Protein AF-A0A329L6J0-F1 (afdb_monomer_lite)

Secondary structure (DSSP, 8-state):
------PPP-PPP-PPPPPHHHHHHHHHHHSSSPPPHHHHHHHHT--HHHHHHHHT-HHHHHHHHHHHHHHHHHHHHHHHHHHHHHHHTT-HHHHHHHHHHTT---

Foldseek 3Di:
DDDDDPDPDPDPPPPDPDDPLLVQLLVQCLDPVRDDLVVSCVVSVHDSVVSVVLCPDPNSVVSSVVVNVVSVVVVVVVVVVVVVVVVVVPPCVVVVVVCVVVVVPD

Structure (mmCIF, N/CA/C/O backbone):
data_AF-A0A329L6J0-F1
#
_entry.id   AF-A0A329L6J0-F1
#
loop_
_atom_site.group_PDB
_atom_site.id
_atom_site.type_symbol
_atom_site.label_atom_id
_atom_site.label_alt_id
_atom_site.label_comp_id
_atom_site.label_asym_id
_atom_site.label_entity_id
_atom_site.label_seq_id
_atom_site.pdbx_PDB_ins_code
_atom_site.Cartn_x
_atom_site.Cartn_y
_atom_site.Cartn_z
_atom_site.occupancy
_atom_site.B_iso_or_equiv
_atom_site.auth_seq_id
_atom_site.auth_comp_id
_atom_site.auth_asym_id
_atom_site.auth_atom_id
_atom_site.pdbx_PDB_model_num
ATOM 1 N N . MET A 1 1 ? -1.797 6.426 57.815 1.00 45.69 1 MET A N 1
ATOM 2 C CA . MET A 1 1 ? -0.952 5.880 56.724 1.00 45.69 1 MET A CA 1
ATOM 3 C C . MET A 1 1 ? -1.844 5.410 55.570 1.00 45.69 1 MET A C 1
ATOM 5 O O . MET A 1 1 ? -2.349 4.295 55.603 1.00 45.69 1 MET A O 1
ATOM 9 N N . ALA A 1 2 ? -2.123 6.268 54.582 1.00 58.69 2 ALA A N 1
ATOM 10 C CA . ALA A 1 2 ? -3.025 5.938 53.474 1.00 58.69 2 ALA A CA 1
ATOM 11 C C . ALA A 1 2 ? -2.312 5.072 52.417 1.00 58.69 2 ALA A C 1
ATOM 13 O O . ALA A 1 2 ? -1.367 5.521 51.766 1.00 58.69 2 ALA A O 1
ATOM 14 N N . ARG A 1 3 ? -2.762 3.823 52.226 1.00 58.31 3 ARG A N 1
ATOM 15 C CA . ARG A 1 3 ? -2.293 2.944 51.140 1.00 58.31 3 ARG A CA 1
ATOM 16 C C . ARG A 1 3 ? -2.649 3.580 49.790 1.00 58.31 3 ARG A C 1
ATOM 18 O O . ARG A 1 3 ? -3.809 3.561 49.383 1.00 58.31 3 ARG A O 1
ATOM 25 N N . LYS A 1 4 ? -1.651 4.116 49.075 1.00 57.06 4 LYS A N 1
ATOM 26 C CA . LYS A 1 4 ? -1.783 4.524 47.665 1.00 57.06 4 LYS A CA 1
ATOM 27 C C . LYS A 1 4 ? -2.295 3.326 46.856 1.00 57.06 4 LYS A C 1
ATOM 29 O O . LYS A 1 4 ? -1.561 2.366 46.629 1.00 57.06 4 LYS A O 1
ATOM 34 N N . ARG A 1 5 ? -3.559 3.375 46.422 1.00 61.00 5 ARG A N 1
ATOM 35 C CA . ARG A 1 5 ? -4.118 2.421 45.454 1.00 61.00 5 ARG A CA 1
ATOM 36 C C . ARG A 1 5 ? -3.270 2.508 44.181 1.00 61.00 5 ARG A C 1
ATOM 38 O O . ARG A 1 5 ? -3.246 3.553 43.532 1.00 61.00 5 ARG A O 1
ATOM 45 N N . LYS A 1 6 ? -2.540 1.438 43.846 1.00 55.56 6 LYS A N 1
ATOM 46 C CA . LYS A 1 6 ? -1.800 1.335 42.581 1.00 55.56 6 LYS A CA 1
ATOM 47 C C . LYS A 1 6 ? -2.807 1.517 41.440 1.00 55.56 6 LYS A C 1
ATOM 49 O O . LYS A 1 6 ? -3.700 0.689 41.274 1.00 55.56 6 LYS A O 1
ATOM 54 N N . ARG A 1 7 ? -2.702 2.618 40.687 1.00 56.03 7 ARG A N 1
ATOM 55 C CA . ARG A 1 7 ? -3.464 2.811 39.445 1.00 56.03 7 ARG A CA 1
ATOM 56 C C . ARG A 1 7 ? -3.127 1.622 38.539 1.00 56.03 7 ARG A C 1
ATOM 58 O O . ARG A 1 7 ? -1.948 1.395 38.278 1.00 56.03 7 ARG A O 1
ATOM 65 N N . LYS A 1 8 ? -4.129 0.826 38.136 1.00 52.50 8 LYS A N 1
ATOM 66 C CA . LYS A 1 8 ? -3.952 -0.275 37.171 1.00 52.50 8 LYS A CA 1
ATOM 67 C C . LYS A 1 8 ? -3.196 0.290 35.966 1.00 52.50 8 LYS A C 1
ATOM 69 O O . LYS A 1 8 ? -3.677 1.232 35.341 1.00 52.50 8 LYS A O 1
ATOM 74 N N . GLY A 1 9 ? -1.998 -0.232 35.710 1.00 49.62 9 GLY A N 1
ATOM 75 C CA . GLY A 1 9 ? -1.156 0.207 34.604 1.00 49.62 9 GLY A CA 1
ATOM 76 C C . GLY A 1 9 ? -1.919 0.120 33.286 1.00 49.62 9 GLY A C 1
ATOM 77 O O . GLY A 1 9 ? -2.641 -0.847 33.040 1.00 49.62 9 GLY A O 1
ATOM 78 N N . ASN A 1 10 ? -1.777 1.149 32.455 1.00 54.59 10 ASN A N 1
ATOM 79 C CA . ASN A 1 10 ? -2.274 1.169 31.086 1.00 54.59 10 ASN A CA 1
ATOM 80 C C . ASN A 1 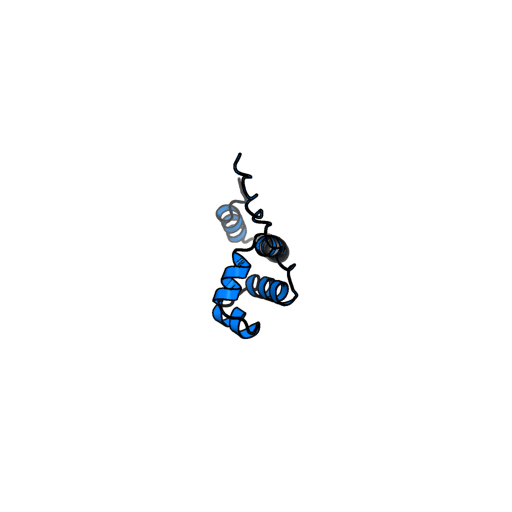10 ? -1.423 0.203 30.248 1.00 54.59 10 ASN A C 1
ATOM 82 O O . ASN A 1 10 ? -0.478 0.616 29.581 1.00 54.59 10 ASN A O 1
ATOM 86 N N . TYR A 1 11 ? -1.692 -1.099 30.351 1.00 54.53 11 TYR A N 1
ATOM 87 C CA . TYR A 1 11 ? -1.046 -2.078 29.485 1.00 54.53 11 TYR A CA 1
ATOM 88 C C . TYR A 1 11 ? -1.515 -1.812 28.051 1.00 54.53 11 TYR A C 1
ATOM 90 O O . TYR A 1 11 ? -2.730 -1.784 27.822 1.00 54.53 11 TYR A O 1
ATOM 98 N N . PRO A 1 12 ? -0.604 -1.608 27.080 1.00 55.88 12 PRO A N 1
ATOM 99 C CA . PRO A 1 12 ? -1.008 -1.450 25.693 1.00 55.88 12 PRO A CA 1
ATOM 100 C C . PRO A 1 12 ? -1.805 -2.695 25.305 1.00 55.88 12 PRO A C 1
ATOM 102 O O . PRO A 1 12 ? -1.297 -3.816 25.393 1.00 55.88 12 PRO A O 1
ATOM 105 N N . LYS A 1 13 ? -3.081 -2.511 24.937 1.00 60.59 13 LYS A N 1
ATOM 106 C CA . LYS A 1 13 ? -3.921 -3.604 24.436 1.00 60.59 13 LYS A CA 1
ATOM 107 C C . LYS A 1 13 ? -3.128 -4.307 23.338 1.00 60.59 13 LYS A C 1
ATOM 109 O O . LYS A 1 13 ? -2.733 -3.647 22.375 1.00 60.59 13 LYS A O 1
ATOM 114 N N . ARG A 1 14 ? -2.873 -5.610 23.503 1.00 65.62 14 ARG A N 1
ATOM 115 C CA . ARG A 1 14 ? -2.238 -6.449 22.481 1.00 65.62 14 ARG A CA 1
ATOM 116 C C . ARG A 1 14 ? -3.091 -6.317 21.222 1.00 65.62 14 ARG A C 1
ATOM 118 O O . ARG A 1 14 ? -4.208 -6.827 21.177 1.00 65.62 14 ARG A O 1
ATOM 125 N N . ARG A 1 15 ? -2.632 -5.506 20.268 1.00 66.75 15 ARG A N 1
ATOM 126 C CA . ARG A 1 15 ? -3.361 -5.266 19.023 1.00 66.75 15 ARG A CA 1
ATOM 127 C C . ARG A 1 15 ? -3.395 -6.596 18.275 1.00 66.75 15 ARG A C 1
ATOM 129 O O . ARG A 1 15 ? -2.354 -7.253 18.233 1.00 66.75 15 ARG A O 1
ATOM 136 N N . PRO A 1 16 ? -4.542 -7.000 17.706 1.00 71.06 16 PRO A N 1
ATOM 137 C CA . PRO A 1 16 ? -4.586 -8.205 16.900 1.00 71.06 16 PRO A CA 1
ATOM 138 C C . PRO A 1 16 ? -3.528 -8.121 15.791 1.00 71.06 16 PRO A C 1
ATOM 140 O O . PRO A 1 16 ? -3.341 -7.028 15.228 1.00 71.06 16 PRO A O 1
ATOM 143 N N . PRO A 1 17 ? -2.822 -9.223 15.495 1.00 76.25 17 PRO A N 1
ATOM 144 C CA . PRO A 1 17 ? -1.912 -9.280 14.358 1.00 76.25 17 PRO A CA 1
ATOM 145 C C . PRO A 1 17 ? -2.641 -8.930 13.049 1.00 76.25 17 PRO A C 1
ATOM 147 O O . PRO A 1 17 ? -3.872 -8.869 12.997 1.00 76.25 17 PRO A O 1
ATOM 150 N N . LEU A 1 18 ? -1.873 -8.610 12.005 1.00 80.81 18 LEU A N 1
ATOM 151 C CA . LEU A 1 18 ? -2.427 -8.349 10.676 1.00 80.81 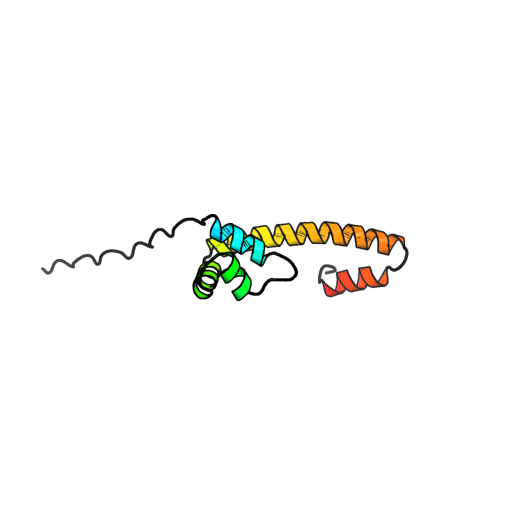18 LEU A CA 1
ATOM 152 C C . LEU A 1 18 ? -3.174 -9.595 10.190 1.00 80.81 18 LEU A C 1
ATOM 154 O O . LEU A 1 18 ? -2.608 -10.680 10.137 1.00 80.81 18 LEU A O 1
ATOM 158 N N . ASP A 1 19 ? -4.445 -9.403 9.868 1.00 88.19 19 ASP A N 1
ATOM 159 C CA . ASP A 1 19 ? -5.339 -10.430 9.330 1.00 88.19 19 ASP A CA 1
ATOM 160 C C . ASP A 1 19 ? -5.349 -10.396 7.789 1.00 88.19 19 ASP A C 1
ATOM 162 O O . ASP A 1 19 ? -4.944 -9.392 7.195 1.00 88.19 19 ASP A O 1
ATOM 166 N N . GLU A 1 20 ? -5.866 -11.434 7.133 1.00 87.25 20 GLU A N 1
ATOM 167 C CA . GLU A 1 20 ? -5.910 -11.583 5.666 1.00 87.25 20 GLU A CA 1
ATOM 168 C C . GLU A 1 20 ? -6.514 -10.362 4.956 1.00 87.25 20 GLU A C 1
ATOM 170 O O . GLU A 1 20 ? -6.009 -9.905 3.927 1.00 87.25 20 GLU A O 1
ATOM 175 N N . ARG A 1 21 ? -7.550 -9.756 5.550 1.00 89.00 21 ARG A N 1
ATOM 176 C CA . ARG A 1 21 ? -8.182 -8.531 5.028 1.00 89.00 21 ARG A CA 1
ATOM 177 C C . ARG A 1 21 ? -7.212 -7.354 4.938 1.00 89.00 21 ARG A C 1
ATOM 179 O O . ARG A 1 21 ? -7.311 -6.542 4.022 1.00 89.00 21 ARG A O 1
ATOM 186 N N . HIS A 1 22 ? -6.262 -7.262 5.868 1.00 89.94 22 HIS A N 1
ATOM 187 C CA . HIS A 1 22 ? -5.255 -6.208 5.853 1.00 89.94 22 HIS A CA 1
ATOM 188 C C . HIS A 1 22 ? -4.266 -6.420 4.708 1.00 89.94 22 HIS A C 1
ATOM 190 O O . HIS A 1 22 ? -3.903 -5.457 4.039 1.00 89.94 22 HIS A O 1
ATOM 196 N N . TYR A 1 23 ? -3.862 -7.667 4.454 1.00 91.19 23 TYR A N 1
ATOM 197 C CA . TYR A 1 23 ? -2.979 -7.991 3.336 1.00 91.19 23 TYR A CA 1
ATOM 198 C C . TYR A 1 23 ? -3.649 -7.723 1.986 1.00 91.19 23 TYR A C 1
ATOM 200 O O . TYR A 1 23 ? -3.033 -7.080 1.136 1.00 91.19 23 TYR A O 1
ATOM 208 N N . ARG A 1 24 ? -4.930 -8.085 1.819 1.00 92.31 24 ARG A N 1
ATOM 209 C CA . ARG A 1 24 ? -5.698 -7.709 0.617 1.00 92.31 24 ARG A CA 1
ATOM 210 C C . ARG A 1 24 ? -5.803 -6.195 0.441 1.00 92.31 24 ARG A C 1
ATOM 212 O O . ARG A 1 24 ? -5.593 -5.694 -0.659 1.00 92.31 24 ARG A O 1
ATOM 219 N N . ALA A 1 25 ? -6.054 -5.452 1.520 1.00 92.12 25 ALA A N 1
ATOM 220 C CA . ALA A 1 25 ? -6.074 -3.991 1.467 1.00 92.12 25 ALA A CA 1
ATOM 221 C C . ALA A 1 25 ? -4.731 -3.413 1.005 1.00 92.12 25 ALA A C 1
ATOM 223 O O . ALA A 1 25 ? -4.696 -2.488 0.197 1.00 92.12 25 ALA A O 1
ATOM 224 N N . ILE A 1 26 ? -3.620 -3.958 1.506 1.00 91.31 26 ILE A N 1
ATOM 225 C CA . ILE A 1 26 ? -2.272 -3.549 1.103 1.00 91.31 26 ILE A CA 1
ATOM 226 C C . ILE A 1 26 ? -2.048 -3.828 -0.385 1.00 91.31 26 ILE A C 1
ATOM 228 O O . ILE A 1 26 ? -1.565 -2.945 -1.091 1.00 91.31 26 ILE A O 1
ATOM 232 N N . GLU A 1 27 ? -2.438 -5.007 -0.868 1.00 90.50 27 GLU A N 1
ATOM 233 C CA . GLU A 1 27 ? -2.328 -5.369 -2.281 1.00 90.50 27 GLU A CA 1
ATOM 234 C C . GLU A 1 27 ? -3.086 -4.370 -3.167 1.00 90.50 27 GLU A C 1
ATOM 236 O O . GLU A 1 27 ? -2.488 -3.758 -4.056 1.00 90.50 27 GLU A O 1
ATOM 241 N N . MET A 1 28 ? -4.361 -4.114 -2.857 1.00 89.88 28 MET A N 1
ATOM 242 C CA . MET A 1 28 ? -5.209 -3.165 -3.589 1.00 89.88 28 MET A CA 1
ATOM 243 C C . MET A 1 28 ? -4.636 -1.742 -3.575 1.00 89.88 28 MET A C 1
ATOM 245 O O . MET A 1 28 ? -4.609 -1.073 -4.605 1.00 89.88 28 MET A O 1
ATOM 249 N N . LEU A 1 29 ? -4.085 -1.293 -2.441 1.00 88.25 29 LEU A N 1
ATOM 250 C CA . LEU A 1 29 ? -3.438 0.021 -2.322 1.00 88.25 29 LEU A CA 1
ATOM 251 C C . LEU A 1 29 ? -2.149 0.148 -3.151 1.00 88.25 29 LEU A C 1
ATOM 253 O O . LEU A 1 29 ? -1.732 1.266 -3.469 1.00 88.25 29 LEU A O 1
ATOM 257 N N . THR A 1 30 ? -1.492 -0.971 -3.470 1.00 87.56 30 THR A N 1
ATOM 258 C CA . THR A 1 30 ? -0.275 -0.997 -4.298 1.00 87.56 30 THR A CA 1
ATOM 259 C C . THR A 1 30 ? -0.540 -1.171 -5.795 1.00 87.56 30 THR A C 1
ATOM 261 O O . THR A 1 30 ? 0.393 -1.007 -6.590 1.00 87.56 30 THR A O 1
ATOM 264 N N . ARG A 1 31 ? -1.787 -1.451 -6.203 1.00 84.56 31 ARG A N 1
ATOM 265 C CA . ARG A 1 31 ? -2.169 -1.540 -7.620 1.00 84.56 31 ARG A CA 1
ATOM 266 C C . ARG A 1 31 ? -2.073 -0.179 -8.318 1.00 84.56 31 ARG A C 1
ATOM 268 O O . ARG A 1 31 ? -2.160 0.883 -7.700 1.00 84.56 31 ARG A O 1
ATOM 275 N N . VAL A 1 32 ? -1.839 -0.234 -9.630 1.00 74.81 32 VAL A N 1
ATOM 276 C CA . VAL A 1 32 ? -1.818 0.932 -10.522 1.00 74.81 32 VAL A CA 1
ATOM 277 C C . VAL A 1 32 ? -2.706 0.617 -11.732 1.00 74.81 32 VAL A C 1
ATOM 279 O O . VAL A 1 32 ? -2.444 -0.405 -12.366 1.00 74.81 32 VAL A O 1
ATOM 282 N N . PRO A 1 33 ? -3.703 1.458 -12.065 1.00 78.69 33 PRO A N 1
ATOM 283 C CA . PRO A 1 33 ? -4.048 2.723 -11.406 1.00 78.69 33 PRO A CA 1
ATOM 284 C C . PRO A 1 33 ? -4.478 2.531 -9.942 1.00 78.69 33 PRO A C 1
ATOM 286 O O . PRO A 1 33 ? -4.945 1.463 -9.554 1.00 78.69 33 PRO A O 1
ATOM 289 N N . ARG A 1 34 ? -4.221 3.545 -9.104 1.00 77.44 34 ARG A N 1
ATOM 290 C CA . ARG A 1 34 ? -4.612 3.498 -7.688 1.00 77.44 34 ARG A CA 1
ATOM 291 C C . ARG A 1 34 ? -6.135 3.529 -7.604 1.00 77.44 34 ARG A C 1
ATOM 293 O O . ARG A 1 34 ? -6.732 4.494 -8.069 1.00 77.44 34 ARG A O 1
ATOM 300 N N . MET A 1 35 ? -6.724 2.513 -6.981 1.00 82.19 35 MET A N 1
ATOM 301 C CA . MET A 1 35 ? -8.156 2.493 -6.673 1.00 82.19 35 MET A CA 1
ATOM 302 C C . MET A 1 35 ? -8.495 3.548 -5.619 1.00 82.19 35 MET A C 1
ATOM 304 O O . MET A 1 35 ? -7.659 3.894 -4.772 1.00 82.19 35 MET A O 1
ATOM 308 N N . ASN A 1 36 ? -9.726 4.056 -5.658 1.00 89.31 36 ASN A N 1
ATOM 309 C CA . ASN A 1 36 ? -10.195 4.978 -4.634 1.00 89.31 36 ASN A CA 1
ATOM 310 C C . ASN A 1 36 ? -10.376 4.229 -3.302 1.00 89.31 36 ASN A C 1
ATOM 312 O O . ASN A 1 36 ? -10.717 3.048 -3.263 1.00 89.31 36 ASN A O 1
ATOM 316 N N . TYR A 1 37 ? -10.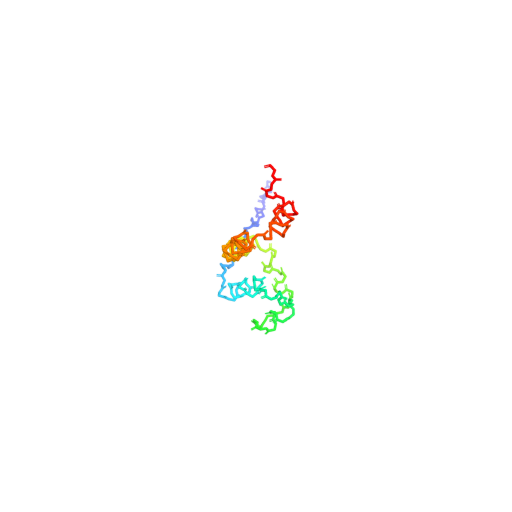182 4.917 -2.178 1.00 87.12 37 TYR A N 1
ATOM 317 C CA . TYR A 1 37 ? -10.337 4.311 -0.853 1.00 87.12 37 TYR A CA 1
ATOM 318 C C . TYR A 1 37 ? -11.754 3.781 -0.607 1.00 87.12 37 TYR A C 1
ATOM 320 O O . TYR A 1 37 ? -11.915 2.835 0.157 1.00 87.12 37 TYR A O 1
ATOM 328 N N . GLU A 1 38 ? -12.764 4.391 -1.229 1.00 89.69 38 GLU A N 1
ATOM 329 C CA . GLU A 1 38 ? -14.159 3.941 -1.152 1.00 89.69 38 GLU A CA 1
ATOM 330 C C . GLU A 1 38 ? -14.377 2.610 -1.868 1.00 89.69 38 GLU A C 1
ATOM 332 O O . GLU A 1 38 ? -15.024 1.728 -1.313 1.00 89.69 38 GLU A O 1
ATOM 337 N N . GLU A 1 39 ? -13.766 2.425 -3.036 1.00 90.38 39 GLU A N 1
ATOM 338 C CA . GLU A 1 39 ? -13.839 1.177 -3.801 1.00 90.38 39 GLU A CA 1
ATOM 339 C C . GLU A 1 39 ? -13.123 0.047 -3.063 1.00 90.38 39 GLU A C 1
ATOM 341 O O . GLU A 1 39 ? -13.682 -1.030 -2.888 1.00 90.38 39 GLU A O 1
ATOM 346 N N . ILE A 1 40 ? -11.923 0.319 -2.536 1.00 91.62 40 ILE A N 1
ATOM 347 C CA . ILE A 1 40 ? -11.158 -0.653 -1.740 1.00 91.62 40 ILE A CA 1
ATOM 348 C C . ILE A 1 40 ? -11.948 -1.064 -0.490 1.00 91.62 40 ILE A C 1
ATOM 350 O O . ILE A 1 40 ? -11.980 -2.235 -0.117 1.00 91.62 40 ILE A O 1
ATOM 354 N N . ALA A 1 41 ? -12.584 -0.101 0.178 1.00 92.44 41 ALA A N 1
ATOM 355 C CA . ALA A 1 41 ? -13.403 -0.363 1.355 1.00 92.44 41 ALA A CA 1
ATOM 356 C C . ALA A 1 41 ? -14.643 -1.209 1.006 1.00 92.44 41 ALA A C 1
ATOM 358 O O . ALA A 1 41 ? -14.932 -2.177 1.715 1.00 92.44 41 ALA A O 1
ATOM 359 N N . ALA A 1 42 ? -15.315 -0.896 -0.107 1.00 92.25 42 ALA A N 1
ATOM 360 C CA . ALA A 1 42 ? -16.453 -1.656 -0.615 1.00 92.25 42 ALA A CA 1
ATOM 361 C C . ALA A 1 42 ? -16.067 -3.098 -0.977 1.00 92.25 42 ALA A C 1
ATOM 363 O O . ALA A 1 42 ? -16.746 -4.035 -0.565 1.00 92.25 42 ALA A O 1
ATOM 364 N N . GLU A 1 43 ? -14.939 -3.291 -1.664 1.00 91.88 43 GLU A N 1
ATOM 365 C CA . GLU A 1 43 ? -14.455 -4.610 -2.088 1.00 91.88 43 GLU A CA 1
ATOM 366 C C . GLU A 1 43 ? -14.049 -5.501 -0.901 1.00 91.88 43 GLU A C 1
ATOM 368 O O . GLU A 1 43 ? -14.222 -6.718 -0.924 1.00 91.88 43 GLU A O 1
ATOM 373 N N . LEU A 1 44 ? -13.555 -4.896 0.182 1.00 90.69 44 LEU A N 1
ATOM 374 C CA . LEU A 1 44 ? -13.204 -5.595 1.421 1.00 90.69 44 LEU A CA 1
ATOM 375 C C . LEU A 1 44 ? -14.383 -5.764 2.392 1.00 90.69 44 LEU A C 1
ATOM 377 O O . LEU A 1 44 ? -14.225 -6.422 3.427 1.00 90.69 44 LEU A O 1
ATOM 381 N N . GLY A 1 45 ? -15.536 -5.151 2.105 1.00 92.75 45 GLY A N 1
ATOM 382 C CA . GLY A 1 45 ? -16.694 -5.136 2.997 1.00 92.75 45 GLY A CA 1
ATOM 383 C C . GLY A 1 45 ? -16.407 -4.461 4.343 1.00 92.75 45 GLY A C 1
ATOM 384 O O . GLY A 1 45 ? -16.861 -4.937 5.386 1.00 92.75 45 GLY A O 1
ATOM 385 N N . VAL A 1 46 ? -15.602 -3.393 4.350 1.00 91.81 46 VAL A N 1
ATOM 386 C CA . VAL A 1 46 ? -15.264 -2.623 5.558 1.00 91.81 46 VAL A CA 1
ATOM 387 C C . VAL A 1 46 ? -15.627 -1.156 5.396 1.00 91.81 46 VAL A C 1
ATOM 389 O O . VAL A 1 46 ? -15.645 -0.620 4.296 1.00 91.81 46 VAL A O 1
ATOM 392 N N . ASP A 1 47 ? -15.871 -0.471 6.512 1.00 93.06 47 ASP A N 1
ATOM 393 C CA . ASP A 1 47 ? -16.088 0.973 6.477 1.00 93.06 47 ASP A CA 1
ATOM 394 C C . ASP A 1 47 ? -14.801 1.728 6.096 1.00 93.06 47 ASP A C 1
ATOM 396 O O . ASP A 1 47 ? -13.695 1.373 6.528 1.00 93.06 47 ASP A O 1
ATOM 400 N N . ARG A 1 48 ? -14.942 2.839 5.366 1.00 92.25 48 ARG A N 1
ATOM 401 C CA . ARG A 1 48 ? -13.817 3.691 4.953 1.00 92.25 48 ARG A CA 1
ATOM 402 C C . ARG A 1 48 ? -12.972 4.157 6.146 1.00 92.25 48 ARG A C 1
ATOM 404 O O . ARG A 1 48 ? -11.743 4.196 6.048 1.00 92.25 48 ARG A O 1
ATOM 411 N N . ARG A 1 49 ? -13.577 4.465 7.303 1.00 92.94 49 ARG A N 1
ATOM 412 C CA . ARG A 1 49 ? -12.835 4.857 8.521 1.00 92.94 49 ARG A CA 1
ATOM 413 C C . ARG A 1 49 ? -12.015 3.704 9.089 1.00 92.94 49 ARG A C 1
ATOM 415 O O . ARG A 1 49 ? -10.965 3.942 9.685 1.00 92.94 49 ARG A O 1
ATOM 422 N N . THR A 1 50 ? -12.460 2.465 8.891 1.00 91.88 50 THR A N 1
ATOM 423 C CA . THR A 1 50 ? -11.704 1.269 9.284 1.00 91.88 50 THR A CA 1
ATOM 424 C C . THR A 1 50 ? -10.420 1.165 8.470 1.00 91.88 50 THR A C 1
ATOM 426 O O . THR A 1 50 ? -9.347 1.000 9.050 1.00 91.88 50 THR A O 1
ATOM 429 N N . LEU A 1 51 ? -10.504 1.382 7.154 1.00 91.12 51 LEU A N 1
ATOM 430 C CA . LEU A 1 51 ? -9.334 1.411 6.276 1.00 91.12 51 LEU A CA 1
ATOM 431 C C . LEU A 1 51 ? -8.351 2.534 6.658 1.00 91.12 51 LEU A C 1
ATOM 433 O O . LEU A 1 51 ? -7.142 2.304 6.709 1.00 91.12 51 LEU A O 1
ATOM 437 N N . TYR A 1 52 ? -8.847 3.730 7.000 1.00 91.25 52 TYR A N 1
ATOM 438 C CA . TYR A 1 52 ? -7.991 4.814 7.511 1.00 91.25 52 TYR A CA 1
ATOM 439 C C . TYR A 1 52 ? -7.263 4.421 8.799 1.00 91.25 52 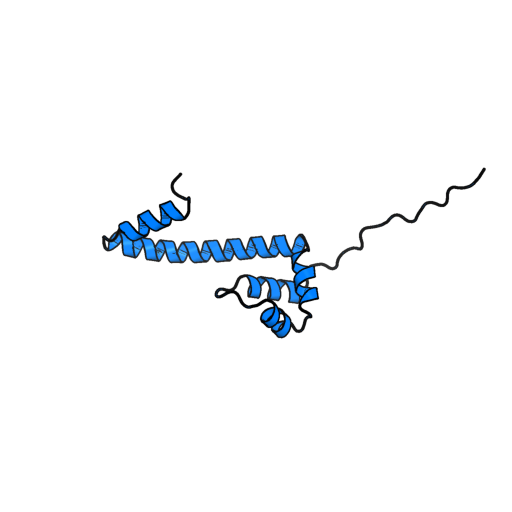TYR A C 1
ATOM 441 O O . TYR A 1 52 ? -6.044 4.565 8.883 1.00 91.25 52 TYR A O 1
ATOM 449 N N . ARG A 1 53 ? -7.980 3.848 9.772 1.00 89.56 53 ARG A N 1
ATOM 450 C CA . ARG A 1 53 ? -7.381 3.371 11.026 1.00 89.56 53 ARG A CA 1
ATOM 451 C C . ARG A 1 53 ? -6.335 2.287 10.794 1.00 89.56 53 ARG A C 1
ATOM 453 O O . ARG A 1 53 ? -5.335 2.252 11.505 1.00 89.56 53 ARG A O 1
ATOM 460 N N . TRP A 1 54 ? -6.531 1.406 9.813 1.00 90.88 54 TRP A N 1
ATOM 461 C CA . TRP A 1 54 ? -5.518 0.416 9.442 1.00 90.88 54 TRP A CA 1
ATOM 462 C C . TRP A 1 54 ? -4.245 1.083 8.931 1.00 90.88 54 TRP A C 1
ATOM 464 O O . TRP A 1 54 ? -3.161 0.709 9.369 1.00 90.88 54 TRP A O 1
ATOM 474 N N . ARG A 1 55 ? -4.356 2.121 8.095 1.00 89.62 55 ARG A N 1
ATOM 475 C CA . ARG A 1 55 ? -3.196 2.861 7.569 1.00 89.62 55 ARG A CA 1
ATOM 476 C C . ARG A 1 55 ? -2.401 3.615 8.632 1.00 89.62 55 ARG A C 1
ATOM 478 O O . ARG A 1 55 ? -1.207 3.835 8.444 1.00 89.62 55 ARG A O 1
ATOM 485 N N . GLU A 1 56 ? -3.026 4.004 9.735 1.00 89.31 56 GLU A N 1
ATOM 486 C CA . GLU A 1 56 ? -2.336 4.625 10.873 1.00 89.31 56 GLU A CA 1
ATOM 487 C C . GLU A 1 56 ? -1.528 3.613 11.699 1.00 89.31 56 GLU A C 1
ATOM 489 O O . GLU A 1 56 ? -0.684 3.997 12.511 1.00 89.31 56 GLU A O 1
ATOM 494 N N . ARG A 1 57 ? -1.746 2.305 11.505 1.00 88.31 57 ARG A N 1
ATOM 495 C CA . ARG A 1 57 ? -0.995 1.280 12.233 1.00 88.31 57 ARG A CA 1
ATOM 496 C C . ARG A 1 57 ? 0.432 1.155 11.680 1.00 88.31 57 ARG A C 1
ATOM 498 O O . ARG A 1 57 ? 0.601 0.979 10.473 1.00 88.31 57 ARG A O 1
ATOM 505 N N . PRO A 1 58 ? 1.461 1.118 12.548 1.00 87.75 58 PRO A N 1
ATOM 506 C CA . PRO A 1 58 ? 2.846 0.945 12.110 1.00 87.75 58 PRO A CA 1
ATOM 507 C C . PRO A 1 58 ? 3.079 -0.415 11.435 1.00 87.75 58 PRO A C 1
ATOM 509 O O . PRO A 1 58 ? 3.770 -0.475 10.420 1.00 87.75 58 PRO A O 1
ATOM 512 N N . ASP A 1 59 ? 2.450 -1.484 11.935 1.00 87.50 59 ASP A N 1
ATOM 513 C CA . ASP A 1 59 ? 2.558 -2.833 11.358 1.00 87.50 59 ASP A CA 1
ATOM 514 C C . ASP A 1 59 ? 2.062 -2.853 9.905 1.00 87.50 59 ASP A C 1
ATOM 516 O O . ASP A 1 59 ? 2.722 -3.375 9.009 1.00 87.50 59 ASP A O 1
ATOM 520 N N . PHE A 1 60 ? 0.915 -2.210 9.666 1.00 90.12 60 PHE A N 1
ATOM 521 C CA . PHE A 1 60 ? 0.308 -2.097 8.344 1.00 90.12 60 PHE A CA 1
ATOM 522 C C . PHE A 1 60 ? 1.184 -1.268 7.404 1.00 90.12 60 PHE A C 1
ATOM 524 O O . PHE A 1 60 ? 1.424 -1.660 6.265 1.00 90.12 60 PHE A O 1
ATOM 531 N N . GLN A 1 61 ? 1.716 -0.140 7.883 1.00 89.81 61 GLN A N 1
ATOM 532 C CA . GLN A 1 61 ? 2.617 0.691 7.086 1.00 89.81 61 GLN A CA 1
ATOM 533 C C . GLN A 1 61 ? 3.911 -0.030 6.716 1.00 89.81 61 GLN A C 1
ATOM 535 O O . GLN A 1 61 ? 4.421 0.182 5.617 1.00 89.81 61 GLN A O 1
ATOM 540 N N . ARG A 1 62 ? 4.456 -0.861 7.611 1.00 89.69 62 ARG A N 1
ATOM 541 C CA . ARG A 1 62 ? 5.656 -1.654 7.329 1.00 89.69 62 ARG A CA 1
ATOM 542 C C . ARG A 1 62 ? 5.402 -2.620 6.174 1.00 89.69 62 ARG A C 1
ATOM 544 O O . ARG A 1 62 ? 6.136 -2.565 5.190 1.00 89.69 62 ARG A O 1
ATOM 551 N N . ALA A 1 63 ? 4.337 -3.415 6.263 1.00 88.88 63 ALA A N 1
ATOM 552 C CA . ALA A 1 63 ? 3.957 -4.358 5.212 1.00 88.88 63 ALA A CA 1
ATOM 553 C C . ALA A 1 63 ? 3.628 -3.642 3.886 1.00 88.88 63 ALA A C 1
ATOM 555 O O . ALA A 1 63 ? 4.086 -4.053 2.821 1.00 88.88 63 ALA A O 1
ATOM 556 N N . TYR A 1 64 ? 2.929 -2.503 3.944 1.00 91.06 64 TYR A N 1
ATOM 557 C CA . TYR A 1 64 ? 2.656 -1.678 2.765 1.00 91.06 64 TYR A CA 1
ATOM 558 C C . TYR A 1 64 ? 3.932 -1.148 2.099 1.00 91.06 64 TYR A C 1
ATOM 560 O O . TYR A 1 64 ? 4.067 -1.218 0.879 1.00 91.06 64 TYR A O 1
ATOM 568 N N . LYS A 1 65 ? 4.889 -0.626 2.876 1.00 88.81 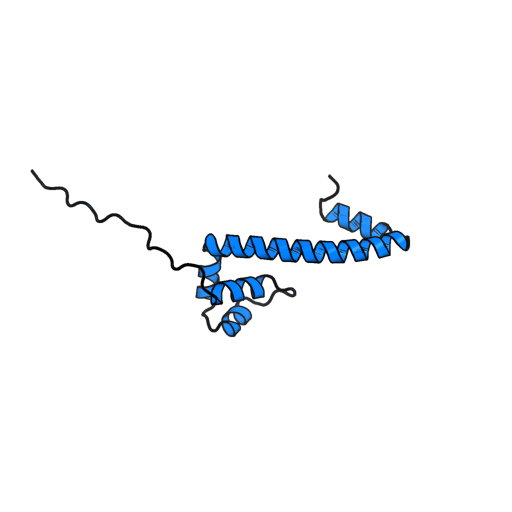65 LYS A N 1
ATOM 569 C CA . LYS A 1 65 ? 6.164 -0.125 2.339 1.00 88.81 65 LYS A CA 1
ATOM 570 C C . LYS A 1 65 ? 6.978 -1.238 1.691 1.00 88.81 65 LYS A C 1
ATOM 572 O O . LYS A 1 65 ? 7.600 -1.003 0.659 1.00 88.81 65 LYS A O 1
ATOM 577 N N . GLU A 1 66 ? 6.985 -2.421 2.289 1.00 90.25 66 GLU A N 1
ATOM 578 C CA . GLU A 1 66 ? 7.692 -3.585 1.761 1.00 90.25 66 GLU A CA 1
ATOM 579 C C . GLU A 1 66 ? 7.123 -4.016 0.407 1.00 90.25 66 GLU A C 1
ATOM 581 O O . GLU A 1 66 ? 7.862 -4.059 -0.580 1.00 90.25 66 GLU A O 1
ATOM 586 N N . LEU A 1 67 ? 5.801 -4.202 0.323 1.00 89.25 67 LEU A N 1
ATOM 587 C CA . LEU A 1 67 ? 5.147 -4.560 -0.933 1.00 89.25 67 LEU A CA 1
ATOM 588 C C . LEU A 1 67 ? 5.284 -3.446 -1.980 1.00 89.25 67 LEU A C 1
ATOM 590 O O . LEU A 1 67 ? 5.619 -3.714 -3.129 1.00 89.25 67 LEU A O 1
ATOM 594 N N . SER A 1 68 ? 5.111 -2.182 -1.587 1.00 86.81 68 SER A N 1
ATOM 595 C CA . SER A 1 68 ? 5.244 -1.045 -2.503 1.00 86.81 68 SER A CA 1
ATOM 596 C C . SER A 1 68 ? 6.651 -0.952 -3.100 1.00 86.81 68 SER A C 1
ATOM 598 O O . SER A 1 68 ? 6.787 -0.713 -4.299 1.00 86.81 68 SER A O 1
ATOM 600 N N . ARG A 1 69 ? 7.698 -1.202 -2.301 1.00 86.00 69 ARG A N 1
ATOM 601 C CA . ARG A 1 69 ? 9.085 -1.270 -2.788 1.00 86.00 69 ARG A CA 1
ATOM 602 C C . ARG A 1 69 ? 9.291 -2.439 -3.741 1.00 86.00 69 ARG A C 1
ATOM 604 O O . ARG A 1 69 ? 9.951 -2.261 -4.761 1.00 86.00 69 ARG A O 1
ATOM 611 N N . ALA A 1 70 ? 8.732 -3.608 -3.435 1.00 86.50 70 ALA A N 1
ATOM 612 C CA . ALA A 1 70 ? 8.825 -4.776 -4.306 1.00 86.50 70 ALA A CA 1
ATOM 613 C C . ALA A 1 70 ? 8.154 -4.519 -5.666 1.00 86.50 70 ALA A C 1
ATOM 615 O O . ALA A 1 70 ? 8.771 -4.742 -6.707 1.00 86.50 70 ALA A O 1
ATOM 616 N N . VAL A 1 71 ? 6.941 -3.957 -5.659 1.00 85.06 71 VAL A N 1
ATOM 617 C CA . VAL A 1 71 ? 6.205 -3.574 -6.873 1.00 85.06 71 VAL A CA 1
ATOM 618 C C . VAL A 1 71 ? 6.967 -2.505 -7.659 1.00 85.06 71 VAL A C 1
ATOM 620 O O . VAL A 1 71 ? 7.135 -2.642 -8.869 1.00 85.06 71 VAL A O 1
ATOM 623 N N . ALA A 1 72 ? 7.483 -1.468 -6.994 1.00 81.56 72 ALA A N 1
ATOM 624 C CA . ALA A 1 72 ? 8.283 -0.431 -7.644 1.00 81.56 72 ALA A CA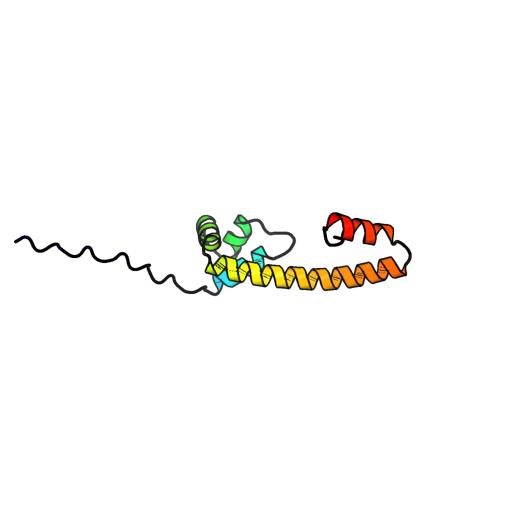 1
ATOM 625 C C . ALA A 1 72 ? 9.560 -1.005 -8.279 1.00 81.56 72 ALA A C 1
ATOM 627 O O . ALA A 1 72 ? 9.868 -0.692 -9.426 1.00 81.56 72 ALA A O 1
ATOM 628 N N . LYS A 1 73 ? 10.267 -1.898 -7.576 1.00 82.25 73 LYS A N 1
ATOM 629 C CA . LYS A 1 73 ? 11.469 -2.574 -8.084 1.00 82.25 73 LYS A CA 1
ATOM 630 C C . LYS A 1 73 ? 11.159 -3.442 -9.303 1.00 82.25 73 LYS A C 1
ATOM 632 O O . LYS A 1 73 ? 11.907 -3.403 -10.277 1.00 82.25 73 LYS A O 1
ATOM 637 N N . ALA A 1 74 ? 10.068 -4.207 -9.263 1.00 81.88 74 ALA A N 1
ATOM 638 C CA . ALA A 1 74 ? 9.631 -5.022 -10.394 1.00 81.88 74 ALA A CA 1
ATOM 639 C C . ALA A 1 74 ? 9.319 -4.146 -11.615 1.00 81.88 74 ALA A C 1
ATOM 641 O O . ALA A 1 74 ? 9.824 -4.406 -12.704 1.00 81.88 74 ALA A O 1
ATOM 642 N N . LYS A 1 75 ? 8.583 -3.046 -11.425 1.00 78.88 75 LYS A N 1
ATOM 643 C CA . LYS A 1 75 ? 8.298 -2.085 -12.499 1.00 78.88 75 LYS A CA 1
ATOM 644 C C . LYS A 1 75 ? 9.553 -1.438 -13.059 1.00 78.88 75 LYS A C 1
ATOM 646 O O . LYS A 1 75 ? 9.692 -1.352 -14.271 1.00 78.88 75 LYS A O 1
ATOM 651 N N . PHE A 1 76 ? 10.484 -1.038 -12.197 1.00 77.75 76 PHE A N 1
ATOM 652 C CA . PHE A 1 76 ? 11.748 -0.458 -12.635 1.00 77.75 76 PHE A CA 1
ATOM 653 C C . PHE A 1 76 ? 12.574 -1.450 -13.458 1.00 77.75 76 PHE A C 1
ATOM 655 O O . PHE A 1 76 ? 13.214 -1.056 -14.424 1.00 77.75 76 PHE A O 1
ATOM 662 N N . LYS A 1 77 ? 12.525 -2.748 -13.130 1.00 77.56 77 LYS A N 1
ATOM 663 C CA . LYS A 1 77 ? 13.156 -3.792 -13.948 1.00 77.56 77 LYS A CA 1
ATOM 664 C C . LYS A 1 77 ? 12.566 -3.828 -15.363 1.00 77.56 77 LYS A C 1
ATOM 666 O O . LYS A 1 77 ? 13.336 -3.894 -16.315 1.00 77.56 77 LYS A O 1
ATOM 671 N N . HIS A 1 78 ? 11.239 -3.759 -15.487 1.00 76.31 78 HIS A N 1
ATOM 672 C CA . HIS A 1 78 ? 10.562 -3.712 -16.787 1.00 76.31 78 HIS A CA 1
ATOM 673 C C . HIS A 1 78 ? 10.880 -2.417 -17.545 1.00 76.31 78 HIS A C 1
ATOM 675 O O . HIS A 1 78 ? 11.404 -2.484 -18.648 1.00 76.31 78 HIS A O 1
ATOM 681 N N . MET A 1 79 ? 10.718 -1.253 -16.910 1.00 72.81 79 MET A N 1
ATOM 682 C CA . MET A 1 79 ? 11.056 0.038 -17.523 1.00 72.81 79 MET A CA 1
ATOM 683 C C . MET A 1 79 ? 12.521 0.137 -17.942 1.00 72.81 79 MET A C 1
ATOM 685 O O . MET A 1 79 ? 12.812 0.745 -18.959 1.00 72.81 79 MET A O 1
ATOM 689 N N . LYS A 1 80 ? 13.459 -0.434 -17.178 1.00 72.81 80 LYS A N 1
ATOM 690 C CA . LYS A 1 80 ? 14.880 -0.436 -17.542 1.00 72.81 80 LYS A CA 1
ATOM 691 C C . LYS A 1 80 ? 15.141 -1.297 -18.778 1.00 72.81 80 LYS A C 1
ATOM 693 O O . LYS A 1 80 ? 15.984 -0.926 -19.587 1.00 72.81 80 LYS A O 1
ATOM 698 N N . ALA A 1 81 ? 14.444 -2.424 -18.922 1.00 76.06 81 ALA A N 1
ATOM 699 C CA . ALA A 1 81 ? 14.525 -3.245 -20.126 1.00 76.06 81 ALA A CA 1
ATOM 700 C C . ALA A 1 81 ? 13.977 -2.488 -21.345 1.00 76.06 81 ALA A C 1
ATOM 702 O O . ALA A 1 81 ? 14.638 -2.452 -22.380 1.00 76.06 81 ALA A O 1
ATOM 703 N N . ASP A 1 82 ? 12.846 -1.803 -21.178 1.00 74.88 82 ASP A N 1
ATOM 704 C CA . ASP A 1 82 ? 12.266 -0.959 -22.224 1.00 74.88 82 ASP A CA 1
ATOM 705 C C . ASP A 1 82 ? 13.185 0.236 -22.544 1.00 74.88 82 ASP A C 1
ATOM 707 O O . ASP A 1 82 ? 13.471 0.523 -23.694 1.00 74.88 82 ASP A O 1
ATOM 711 N N . MET A 1 83 ? 13.757 0.912 -21.545 1.00 67.44 83 MET A N 1
ATOM 712 C CA . MET A 1 83 ? 14.705 2.014 -21.773 1.00 67.44 83 MET A CA 1
ATOM 713 C C . MET A 1 83 ? 15.984 1.571 -22.472 1.00 67.44 83 MET A C 1
ATOM 715 O O . MET A 1 83 ? 16.531 2.335 -23.262 1.00 67.44 83 MET A O 1
ATOM 719 N N . LEU A 1 84 ? 16.474 0.360 -22.196 1.00 68.94 84 LEU A N 1
ATOM 720 C CA . LEU A 1 84 ? 17.607 -0.203 -22.923 1.00 68.94 84 LEU A CA 1
ATOM 721 C C . LEU A 1 84 ? 17.254 -0.438 -24.394 1.00 68.94 84 LEU A C 1
ATOM 723 O O . LEU A 1 84 ? 18.098 -0.175 -25.244 1.00 68.94 84 LEU A O 1
ATOM 727 N N . SER A 1 85 ? 16.027 -0.861 -24.714 1.00 70.75 85 SER A N 1
ATOM 728 C CA . SER A 1 85 ? 15.609 -0.996 -26.114 1.00 70.75 85 SER A CA 1
ATOM 729 C C . SER A 1 85 ? 15.525 0.365 -26.818 1.00 70.75 85 SER A C 1
ATOM 731 O O . SER A 1 85 ? 16.037 0.494 -27.928 1.00 70.75 85 SER A O 1
ATOM 733 N N . TYR A 1 86 ? 15.011 1.407 -26.155 1.00 67.81 86 TYR A N 1
ATOM 734 C CA . TYR A 1 86 ? 15.004 2.775 -26.698 1.00 67.81 86 TYR A CA 1
ATOM 735 C C . TYR A 1 86 ? 16.413 3.364 -26.865 1.00 67.81 86 TYR A C 1
ATOM 737 O O . TYR A 1 86 ? 16.705 3.986 -27.885 1.00 67.81 86 TYR A O 1
ATOM 745 N N . ALA A 1 87 ? 17.313 3.129 -25.904 1.00 66.12 87 ALA A N 1
ATOM 746 C CA . ALA A 1 87 ? 18.704 3.575 -25.984 1.00 66.12 87 ALA A CA 1
ATOM 747 C C . ALA A 1 87 ? 19.462 2.896 -27.137 1.00 66.12 87 ALA A C 1
ATOM 749 O O . ALA A 1 87 ? 20.224 3.554 -27.842 1.00 66.12 87 ALA A O 1
ATOM 750 N N . LEU A 1 88 ? 19.222 1.599 -27.359 1.00 65.06 88 LEU A N 1
ATOM 751 C CA . LEU A 1 88 ? 19.763 0.856 -28.501 1.00 65.06 88 LEU A CA 1
ATOM 752 C C . LEU A 1 88 ? 19.186 1.340 -29.841 1.00 65.06 88 LEU A C 1
ATOM 754 O O . LEU A 1 88 ? 19.859 1.238 -30.862 1.00 65.06 88 LEU A O 1
ATOM 758 N N . CYS A 1 89 ? 17.973 1.899 -29.832 1.00 65.75 89 CYS A N 1
ATOM 759 C CA . CYS A 1 89 ? 17.325 2.488 -31.002 1.00 65.75 89 CYS A CA 1
ATOM 760 C C . CYS A 1 89 ? 17.792 3.932 -31.309 1.00 65.75 89 CYS A C 1
ATOM 762 O O . CYS A 1 89 ? 17.363 4.510 -32.303 1.00 65.75 89 CYS A O 1
ATOM 764 N N . GLY A 1 90 ? 18.688 4.509 -30.494 1.00 61.31 90 GLY A N 1
ATOM 765 C CA . GLY A 1 90 ? 19.347 5.797 -30.761 1.00 61.31 90 GLY A CA 1
ATOM 766 C C . GLY A 1 90 ? 18.652 7.041 -30.192 1.00 61.31 90 GLY A C 1
ATOM 767 O O . GLY A 1 90 ? 19.207 8.135 -30.277 1.00 61.31 90 GLY A O 1
ATOM 768 N N . GLU A 1 91 ? 17.493 6.904 -29.544 1.00 62.59 91 GLU A N 1
ATOM 769 C CA . GLU A 1 91 ? 16.767 8.020 -28.918 1.00 62.59 91 GLU A CA 1
ATOM 770 C C . GLU A 1 91 ? 17.163 8.184 -27.442 1.00 62.59 91 GLU A C 1
ATOM 772 O O . GLU A 1 91 ? 16.409 7.916 -26.505 1.00 62.59 91 GLU A O 1
ATOM 777 N N . THR A 1 92 ? 18.396 8.629 -27.208 1.00 65.88 92 THR A N 1
ATOM 778 C CA . THR A 1 92 ? 18.948 8.785 -25.850 1.00 65.88 92 THR A CA 1
ATOM 779 C C . THR A 1 92 ? 18.296 9.914 -25.046 1.00 65.88 92 THR A C 1
ATOM 781 O O . THR A 1 92 ? 18.370 9.899 -23.817 1.00 65.88 92 THR A O 1
ATOM 784 N N . GLY A 1 93 ? 17.605 10.851 -25.707 1.00 64.88 93 GLY A N 1
ATOM 785 C CA . GLY A 1 93 ? 16.990 12.025 -25.077 1.00 64.88 93 GLY A CA 1
ATOM 786 C C . GLY A 1 93 ? 15.892 11.703 -24.056 1.00 64.88 93 GLY A C 1
ATOM 787 O O . GLY A 1 93 ? 15.762 12.398 -23.052 1.00 64.88 93 GLY A O 1
ATOM 788 N N . VAL A 1 94 ? 15.129 10.624 -24.260 1.00 66.12 94 VAL A N 1
ATOM 789 C CA . VAL A 1 94 ? 14.066 10.212 -23.319 1.00 66.12 94 VAL A CA 1
ATOM 790 C C . VAL A 1 94 ? 14.662 9.541 -22.079 1.00 66.12 94 VAL A C 1
ATOM 792 O O . VAL A 1 94 ? 14.159 9.699 -20.965 1.00 66.12 94 VAL A O 1
ATOM 795 N N . VAL A 1 95 ? 15.772 8.823 -22.263 1.00 65.00 95 VAL A N 1
ATOM 796 C CA . VAL A 1 95 ? 16.486 8.131 -21.187 1.00 65.00 95 VAL A CA 1
ATOM 797 C C . VAL A 1 95 ? 17.189 9.146 -20.286 1.00 65.00 95 VAL A C 1
ATOM 799 O O . VAL A 1 95 ? 17.009 9.102 -19.070 1.00 65.00 95 VAL A O 1
ATOM 802 N N . THR A 1 96 ? 17.928 10.100 -20.858 1.00 65.38 96 THR A N 1
ATOM 803 C CA . THR A 1 96 ? 18.630 11.140 -20.085 1.00 65.38 96 THR A CA 1
ATOM 804 C C . THR A 1 96 ? 17.657 12.030 -19.316 1.00 65.38 96 THR A C 1
ATOM 806 O O . THR A 1 96 ? 17.817 12.178 -18.104 1.00 65.38 96 THR A O 1
ATOM 809 N N . TRP A 1 97 ? 16.589 12.508 -19.968 1.00 68.00 97 TRP A N 1
ATOM 810 C CA . TRP A 1 97 ? 15.526 13.282 -19.318 1.00 68.00 97 TRP A CA 1
ATOM 811 C C . TRP A 1 97 ? 14.924 12.537 -18.122 1.00 68.00 97 TRP A C 1
ATOM 813 O O . TRP A 1 97 ? 14.758 13.116 -17.050 1.00 68.00 97 TRP A O 1
ATOM 823 N N . PHE A 1 98 ? 14.635 11.239 -18.259 1.00 64.56 98 PHE A N 1
ATOM 824 C CA . PHE A 1 98 ? 14.033 10.456 -17.181 1.00 64.56 98 PHE A CA 1
ATOM 825 C C . PHE A 1 98 ? 14.968 10.270 -15.975 1.00 64.56 98 PHE A C 1
ATOM 827 O O . PHE A 1 98 ? 14.518 10.398 -14.832 1.00 64.56 98 PHE A O 1
ATOM 834 N N . PHE A 1 99 ? 16.253 9.974 -16.199 1.00 62.62 99 PHE A N 1
ATOM 835 C CA . PHE A 1 99 ? 17.229 9.776 -15.118 1.00 62.62 99 PHE A CA 1
ATOM 836 C C . PHE A 1 99 ? 17.559 11.078 -14.373 1.00 62.62 99 PHE A C 1
ATOM 838 O O . PHE A 1 99 ? 17.692 11.055 -13.145 1.00 62.62 99 PHE A O 1
ATOM 845 N N . GLU A 1 100 ? 17.610 12.203 -15.088 1.00 63.66 100 GLU A N 1
ATOM 846 C CA . GLU A 1 100 ? 17.809 13.542 -14.527 1.00 63.66 100 GLU A CA 1
ATOM 847 C C . GLU A 1 100 ? 16.609 13.967 -13.662 1.00 63.66 100 GLU A C 1
ATOM 849 O O . GLU A 1 100 ? 16.760 14.317 -12.492 1.00 63.66 100 GLU A O 1
ATOM 854 N N . LYS A 1 101 ? 15.380 13.821 -14.177 1.00 62.25 101 LYS A N 1
ATOM 855 C CA . LYS A 1 101 ? 14.151 14.186 -13.446 1.00 62.25 101 LYS A CA 1
ATOM 856 C C . LYS A 1 101 ? 13.825 13.264 -12.273 1.00 62.25 101 LYS A C 1
ATOM 858 O O . LYS A 1 101 ? 13.137 13.687 -11.344 1.00 62.25 101 LYS A O 1
ATOM 863 N N . SER A 1 102 ? 14.279 12.013 -12.318 1.00 59.84 102 SER A N 1
ATOM 864 C CA . SER A 1 102 ? 14.062 11.036 -11.243 1.00 59.84 102 SER A CA 1
ATOM 865 C C . SER A 1 102 ? 15.088 11.152 -10.108 1.00 59.84 102 SER A C 1
ATOM 867 O O . SER A 1 102 ? 14.951 10.442 -9.113 1.00 59.84 102 SER A O 1
ATOM 869 N N . GLY A 1 103 ? 16.096 12.029 -10.233 1.00 50.97 103 GLY A N 1
ATOM 870 C CA . GLY A 1 103 ? 17.107 12.270 -9.196 1.00 50.97 103 GLY A CA 1
ATOM 871 C C . GLY A 1 103 ? 18.101 11.121 -9.003 1.00 50.97 103 GLY A C 1
ATOM 872 O O . GLY A 1 103 ? 18.632 10.955 -7.909 1.00 50.97 103 GLY A O 1
ATOM 873 N N . TYR A 1 104 ? 18.319 10.299 -10.036 1.00 57.66 104 TYR A N 1
ATOM 874 C CA . TYR A 1 104 ? 19.263 9.170 -10.000 1.00 57.66 104 TYR A CA 1
ATOM 875 C C . TYR A 1 104 ? 20.641 9.505 -10.591 1.00 57.66 104 TYR A C 1
ATOM 877 O O . TYR A 1 104 ? 21.567 8.713 -10.432 1.00 57.66 104 TYR A O 1
ATOM 885 N N . LEU A 1 105 ? 20.775 10.657 -11.258 1.00 43.91 105 LEU A N 1
ATOM 886 C CA . LEU A 1 105 ? 22.054 11.267 -11.621 1.00 43.91 105 LEU A CA 1
ATOM 887 C C . LEU A 1 105 ? 22.375 12.346 -10.580 1.00 43.91 105 LEU A C 1
ATOM 889 O O . LEU A 1 105 ? 21.973 13.497 -10.727 1.00 43.91 105 LEU A O 1
ATOM 893 N N . ALA A 1 106 ? 23.037 11.937 -9.504 1.00 40.97 106 ALA A N 1
ATOM 894 C CA . ALA A 1 106 ? 23.736 12.811 -8.571 1.00 40.97 106 ALA A CA 1
ATOM 895 C C . ALA A 1 106 ? 25.131 12.231 -8.342 1.00 40.97 106 ALA A C 1
ATOM 897 O O . ALA A 1 106 ? 25.221 10.983 -8.238 1.00 40.97 106 ALA A O 1
#

Radius of gyration: 22.78 Å; chains: 1; bounding box: 40×26×88 Å

pLDDT: mean 76.83, std 14.18, range [40.97, 93.06]

Sequence (106 aa):
MARKRKRKGNYPKRRPPLDERHYRAIEMLTRVPRMNYEEIAAELGVDRRTLYRWRERPDFQRAYKELSRAVAKAKFKHMKADMLSYALCGETGVVTWFFEKSGYLA